Protein AF-D8T3Z4-F1 (afdb_monomer)

Radius of gyration: 15.03 Å; Cα contacts (8 Å, |Δi|>4): 67; chains: 1; bounding box: 31×38×45 Å

Mean predicted aligned error: 9.88 Å

Secondary structure (DSSP, 8-state):
------------PPPHHHHHHHHHHHHHH-TT-HHHHHHHH-TT-TT--HHHHHHHHHHHHHHHHS-GGG--SS---HHHHHHHHHHHHHHHHHHHHHHHHHHTT-

Nearest PDB structures (foldseek):
  2qhb-assembly1_B  TM=9.504E-01  e=2.893E-08  Nicotiana glutinosa
  2ckx-assembly1_A  TM=9.395E-01  e=5.859E-08  Nicotiana tabacum
  2juh-assembly1_A  TM=7.969E-01  e=1.124E-07  Nicotiana glutinosa
  2roh-assembly1_A  TM=8.203E-01  e=1.934E-07  Oryza sativa

Sequence (106 aa):
MSLEGTKRRIRRPFTIAEVEALVFAVEKLGLGRWRDVKLWAFDQAKHRTYVDLKDKWKTLVHTARIAPHQRRGEPVPEELLERVIKAQDYWTARQAKQQAESTAAT

Foldseek 3Di:
DDDDPDDDDDDDDDDLLLLVLLLVLCLVPHDPVLVSSCVRRPVVPPVDDSVNSNVVLVVLQVCLVDDQVPDPDPNRDNVSSVSSPVRVVVRVVVVVVVVVVVVVVD

pLDDT: mean 72.96, std 15.41, range [32.22, 90.44]

Structure (mmCIF, N/CA/C/O backbone):
data_AF-D8T3Z4-F1
#
_entry.id   AF-D8T3Z4-F1
#
loop_
_atom_site.group_PDB
_atom_site.id
_atom_site.type_symbol
_atom_site.label_atom_id
_atom_site.label_alt_id
_atom_site.label_comp_id
_atom_site.label_asym_id
_atom_site.label_entity_id
_atom_site.label_seq_id
_atom_site.pdbx_PDB_ins_code
_atom_site.Cartn_x
_atom_site.Cartn_y
_atom_site.Cartn_z
_atom_site.occupancy
_atom_site.B_iso_or_equiv
_atom_site.auth_seq_id
_atom_site.auth_comp_id
_atom_site.auth_asym_id
_atom_site.auth_atom_id
_atom_site.pdbx_PDB_model_num
ATOM 1 N N . MET A 1 1 ? 14.114 20.500 6.202 1.00 32.22 1 MET A N 1
ATOM 2 C CA . MET A 1 1 ? 12.996 19.732 6.788 1.00 32.22 1 MET A CA 1
ATOM 3 C C . MET A 1 1 ? 12.864 18.421 6.033 1.00 32.22 1 MET A C 1
ATOM 5 O O . MET A 1 1 ? 12.610 18.453 4.840 1.00 32.22 1 MET A O 1
ATOM 9 N N . SER A 1 2 ? 13.106 17.326 6.759 1.00 39.62 2 SER A N 1
ATOM 10 C CA . SER A 1 2 ? 12.914 15.904 6.429 1.00 39.62 2 SER A CA 1
ATOM 11 C C . SER A 1 2 ? 13.685 15.322 5.234 1.00 39.62 2 SER A C 1
ATOM 13 O O . SER A 1 2 ? 13.453 15.627 4.071 1.00 39.62 2 SER A O 1
ATOM 15 N N . LEU A 1 3 ? 14.635 14.474 5.620 1.00 42.34 3 LEU A N 1
ATOM 16 C CA . LEU A 1 3 ? 15.762 13.902 4.898 1.00 42.34 3 LEU A CA 1
ATOM 17 C C . LEU A 1 3 ? 15.410 12.610 4.131 1.00 42.34 3 LEU A C 1
ATOM 19 O O . LEU A 1 3 ? 14.339 12.031 4.286 1.00 42.34 3 LEU A O 1
ATOM 23 N N . GLU A 1 4 ? 16.430 12.131 3.410 1.00 39.38 4 GLU A N 1
ATOM 24 C CA . GLU A 1 4 ? 16.689 10.728 3.051 1.00 39.38 4 GLU A CA 1
ATOM 25 C C . GLU A 1 4 ? 16.109 10.196 1.734 1.00 39.38 4 GLU A C 1
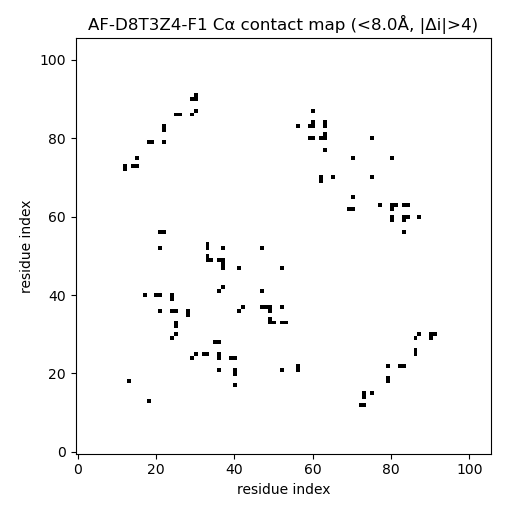ATOM 27 O O . GLU A 1 4 ? 15.275 9.292 1.687 1.00 39.38 4 GLU A O 1
ATOM 32 N N . GLY A 1 5 ? 16.735 10.631 0.633 1.00 41.25 5 GLY A N 1
ATOM 33 C CA . GLY A 1 5 ? 16.854 9.837 -0.594 1.00 41.25 5 GLY A CA 1
ATOM 34 C C . GLY A 1 5 ? 17.697 8.579 -0.347 1.00 41.25 5 G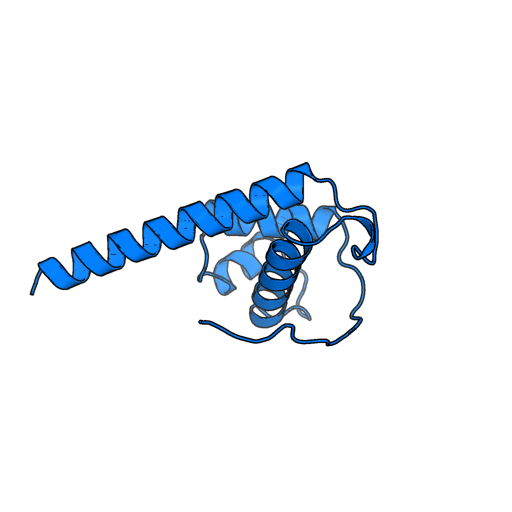LY A C 1
ATOM 35 O O . GLY A 1 5 ? 18.888 8.521 -0.653 1.00 41.25 5 GLY A O 1
ATOM 36 N N . THR A 1 6 ? 17.092 7.565 0.268 1.00 41.00 6 THR A N 1
ATOM 37 C CA . THR A 1 6 ? 17.735 6.287 0.579 1.00 41.00 6 THR A CA 1
ATOM 38 C C . THR A 1 6 ? 17.826 5.421 -0.678 1.00 41.00 6 THR A C 1
ATOM 40 O O . THR A 1 6 ? 16.929 4.663 -1.031 1.00 41.00 6 THR A O 1
ATOM 43 N N . LYS A 1 7 ? 18.979 5.494 -1.345 1.00 56.44 7 LYS A N 1
ATOM 44 C CA . LYS A 1 7 ? 19.495 4.463 -2.257 1.00 56.44 7 LYS A CA 1
ATOM 45 C C . LYS A 1 7 ? 19.425 3.105 -1.549 1.00 56.44 7 LYS A C 1
ATOM 47 O O . LYS A 1 7 ? 20.162 2.969 -0.578 1.00 56.44 7 LYS A O 1
ATOM 52 N N . ARG A 1 8 ? 18.623 2.114 -1.995 1.00 39.56 8 ARG A N 1
ATOM 53 C CA . ARG A 1 8 ? 18.862 0.668 -1.725 1.00 39.56 8 ARG A CA 1
ATOM 54 C C . ARG A 1 8 ? 17.855 -0.317 -2.357 1.00 39.56 8 ARG A C 1
ATOM 56 O O . ARG A 1 8 ? 16.654 -0.210 -2.172 1.00 39.56 8 ARG A O 1
ATOM 63 N N . ARG A 1 9 ? 18.462 -1.381 -2.910 1.00 32.31 9 ARG A N 1
ATOM 64 C CA . ARG A 1 9 ? 18.020 -2.789 -3.046 1.00 32.31 9 ARG A CA 1
ATOM 65 C C . ARG A 1 9 ? 17.042 -3.163 -4.168 1.00 32.31 9 ARG A C 1
ATOM 67 O O . ARG A 1 9 ? 15.830 -3.176 -4.015 1.00 32.31 9 ARG A O 1
ATOM 74 N N . ILE A 1 10 ? 17.642 -3.658 -5.253 1.00 41.03 10 ILE A N 1
ATOM 75 C CA . ILE A 1 10 ? 17.006 -4.479 -6.287 1.00 41.03 10 ILE A CA 1
ATOM 76 C C . ILE A 1 10 ? 16.564 -5.802 -5.638 1.00 41.03 10 ILE A C 1
ATOM 78 O O . ILE A 1 10 ? 17.385 -6.676 -5.362 1.00 41.03 10 ILE A O 1
ATOM 82 N N . ARG A 1 11 ? 15.269 -5.937 -5.350 1.00 43.50 11 ARG A N 1
ATOM 83 C CA . ARG A 1 11 ? 14.611 -7.216 -5.048 1.00 43.50 11 ARG A CA 1
ATOM 84 C C . ARG A 1 11 ? 13.566 -7.480 -6.128 1.00 43.50 11 ARG A C 1
ATOM 86 O O . ARG A 1 11 ? 13.024 -6.530 -6.686 1.00 43.50 11 ARG A O 1
ATOM 93 N N . ARG A 1 12 ? 13.355 -8.765 -6.437 1.00 52.03 12 ARG A N 1
ATOM 94 C CA . ARG A 1 12 ? 12.535 -9.281 -7.549 1.00 52.03 12 ARG A CA 1
ATOM 95 C C . ARG A 1 12 ? 11.274 -8.433 -7.803 1.00 52.03 12 ARG A C 1
ATOM 97 O O . ARG A 1 12 ? 10.584 -8.105 -6.831 1.00 52.03 12 ARG A O 1
ATOM 104 N N . PRO A 1 13 ? 10.982 -8.088 -9.071 1.00 59.88 13 PRO A N 1
ATOM 105 C CA . PRO A 1 13 ? 9.801 -7.306 -9.408 1.00 59.88 13 PRO A CA 1
ATOM 106 C C . PRO A 1 13 ? 8.553 -8.042 -8.908 1.00 59.88 13 PRO A C 1
ATOM 108 O O . PRO A 1 13 ? 8.455 -9.258 -9.038 1.00 59.88 13 PRO A O 1
ATOM 111 N N . PHE A 1 14 ? 7.647 -7.302 -8.268 1.00 64.31 14 PHE A N 1
ATOM 112 C CA . PHE A 1 14 ? 6.287 -7.794 -8.047 1.00 64.31 14 PHE A CA 1
ATOM 113 C C . PHE A 1 14 ? 5.536 -7.609 -9.357 1.00 64.31 14 PHE A C 1
ATOM 115 O O . PHE A 1 14 ? 5.738 -6.592 -10.025 1.00 64.31 14 PHE A O 1
ATOM 122 N N . THR A 1 15 ? 4.680 -8.562 -9.681 1.00 75.25 15 THR A N 1
ATOM 123 C CA . THR A 1 15 ? 3.809 -8.486 -10.856 1.00 75.25 15 THR A CA 1
ATOM 124 C C . THR A 1 15 ? 2.722 -7.427 -10.665 1.00 75.25 15 THR A C 1
ATOM 126 O O . THR A 1 15 ? 2.387 -7.064 -9.533 1.00 75.25 15 THR A O 1
ATOM 129 N N . ILE A 1 16 ? 2.151 -6.935 -11.768 1.00 76.62 16 ILE A N 1
ATOM 130 C CA . ILE A 1 16 ? 1.050 -5.957 -11.740 1.00 76.62 16 ILE A CA 1
ATOM 131 C C . ILE A 1 16 ? -0.123 -6.493 -10.907 1.00 76.62 16 ILE A C 1
ATOM 133 O O . ILE A 1 16 ? -0.653 -5.762 -10.077 1.00 76.62 16 ILE A O 1
ATOM 137 N N . ALA A 1 17 ? -0.446 -7.783 -11.034 1.00 82.75 17 ALA A N 1
ATOM 138 C CA . ALA A 1 17 ? -1.496 -8.436 -10.253 1.00 82.75 17 ALA A CA 1
ATOM 139 C C . ALA A 1 17 ? -1.222 -8.404 -8.738 1.00 82.75 17 ALA A C 1
ATOM 141 O O . ALA A 1 17 ? -2.108 -8.082 -7.950 1.00 82.75 17 ALA A O 1
ATOM 142 N N . GLU A 1 18 ? 0.015 -8.679 -8.307 1.00 82.88 18 GLU A N 1
ATOM 143 C CA . GLU A 1 18 ? 0.372 -8.583 -6.886 1.00 82.88 18 GLU A CA 1
ATOM 144 C C . GLU A 1 18 ? 0.315 -7.133 -6.376 1.00 82.88 18 GLU A C 1
ATOM 146 O O . GLU A 1 18 ? -0.059 -6.889 -5.227 1.00 82.88 18 GLU A O 1
ATOM 151 N N . VAL A 1 19 ? 0.704 -6.164 -7.211 1.00 82.12 19 VAL A N 1
ATOM 152 C CA . VAL A 1 19 ? 0.618 -4.737 -6.871 1.00 82.12 19 VAL A CA 1
ATOM 153 C C . VAL A 1 19 ? -0.840 -4.307 -6.760 1.00 82.12 19 VAL A C 1
ATOM 155 O O . VAL A 1 19 ? -1.199 -3.670 -5.777 1.00 82.12 19 VAL A O 1
ATOM 158 N N . GLU A 1 20 ? -1.688 -4.682 -7.709 1.00 86.94 20 GLU A N 1
ATOM 159 C CA . GLU A 1 20 ? -3.116 -4.380 -7.685 1.00 86.94 20 GLU A CA 1
ATOM 160 C C . GLU A 1 20 ? -3.797 -4.983 -6.453 1.00 86.94 20 GLU A C 1
ATOM 162 O O . GLU A 1 20 ? -4.510 -4.274 -5.740 1.00 86.94 20 GLU A O 1
ATOM 167 N N . ALA A 1 21 ? -3.500 -6.244 -6.128 1.00 88.75 21 ALA A N 1
ATOM 168 C CA . ALA A 1 21 ? -4.010 -6.895 -4.926 1.00 88.75 21 ALA A CA 1
ATOM 169 C C . ALA A 1 21 ? -3.560 -6.165 -3.649 1.00 88.75 21 ALA A C 1
ATOM 171 O O . ALA A 1 21 ? -4.366 -5.946 -2.743 1.00 88.75 21 ALA A O 1
ATOM 172 N N . LEU A 1 22 ? -2.296 -5.725 -3.586 1.00 87.75 22 LEU A N 1
ATOM 173 C CA . LEU A 1 22 ? -1.788 -4.914 -2.477 1.00 87.75 22 LEU A CA 1
ATOM 174 C C . LEU A 1 22 ? -2.534 -3.577 -2.369 1.00 87.75 22 LEU A C 1
ATOM 176 O O . LEU A 1 22 ? -2.923 -3.188 -1.269 1.00 87.75 22 LEU A O 1
ATOM 180 N N . VAL A 1 23 ? -2.738 -2.883 -3.491 1.00 87.81 23 VAL A N 1
ATOM 181 C CA . VAL A 1 23 ? -3.448 -1.599 -3.535 1.00 87.81 23 VAL A CA 1
ATOM 182 C C . VAL A 1 23 ? -4.878 -1.749 -3.078 1.00 87.81 23 VAL A C 1
ATOM 184 O O . VAL A 1 23 ? -5.309 -1.013 -2.195 1.00 87.81 23 VAL A O 1
ATOM 187 N N . PHE A 1 24 ? -5.585 -2.737 -3.607 1.00 88.50 24 PHE A N 1
ATOM 188 C CA . PHE A 1 24 ? -6.959 -3.002 -3.226 1.00 88.50 24 PHE A CA 1
ATOM 189 C C . PHE A 1 24 ? -7.076 -3.345 -1.735 1.00 88.50 24 PHE A C 1
ATOM 191 O O . PHE A 1 24 ? -7.934 -2.807 -1.032 1.00 88.50 24 PHE A O 1
ATOM 198 N N . ALA A 1 25 ? -6.180 -4.190 -1.220 1.00 90.44 25 ALA A N 1
ATOM 199 C CA . ALA A 1 25 ? -6.155 -4.553 0.192 1.00 90.44 25 ALA A CA 1
ATOM 200 C C . ALA A 1 25 ? -5.931 -3.333 1.096 1.00 90.44 25 ALA A C 1
ATOM 202 O O . ALA A 1 25 ? -6.634 -3.161 2.090 1.00 90.44 25 ALA A O 1
ATOM 203 N N . VAL A 1 26 ? -4.964 -2.475 0.756 1.00 88.62 26 VAL A N 1
ATOM 204 C CA . VAL A 1 26 ? -4.650 -1.256 1.517 1.00 88.62 26 VAL A CA 1
ATOM 205 C C . VAL A 1 26 ? -5.780 -0.232 1.412 1.00 88.62 26 VAL A C 1
ATOM 207 O O . VAL A 1 26 ? -6.099 0.423 2.400 1.00 88.62 26 VAL A O 1
ATOM 210 N N . GLU A 1 27 ? -6.433 -0.121 0.258 1.00 87.44 27 GLU A N 1
ATOM 211 C CA . GLU A 1 27 ? -7.598 0.743 0.062 1.00 87.44 27 GLU A CA 1
ATOM 212 C C . GLU A 1 27 ? -8.760 0.328 0.980 1.00 87.44 27 GLU A C 1
ATOM 214 O O . GLU A 1 27 ? -9.396 1.189 1.586 1.00 87.44 27 GLU A O 1
ATOM 219 N N . LYS A 1 28 ? -8.986 -0.982 1.161 1.00 86.62 28 LYS A N 1
ATOM 220 C CA . LYS A 1 28 ? -10.042 -1.526 2.032 1.00 86.62 28 LYS A CA 1
ATOM 221 C C . LYS A 1 28 ? -9.690 -1.530 3.522 1.00 86.62 28 LYS A C 1
ATOM 223 O O . LYS A 1 28 ? -10.540 -1.195 4.342 1.00 86.62 28 LYS A O 1
ATOM 228 N N . LEU A 1 29 ? -8.474 -1.942 3.882 1.00 86.31 29 LEU A N 1
ATOM 229 C CA . LEU A 1 29 ? -8.065 -2.189 5.274 1.00 86.31 29 LEU A CA 1
ATOM 230 C C . LEU A 1 29 ? -7.351 -0.998 5.921 1.00 86.31 29 LEU A C 1
ATOM 232 O O . LEU A 1 29 ? -7.418 -0.828 7.138 1.00 86.31 29 LEU A O 1
ATOM 236 N N . GLY A 1 30 ? -6.664 -0.192 5.116 1.00 84.19 30 GLY A N 1
ATOM 237 C CA . GLY A 1 30 ? -5.918 0.983 5.544 1.00 84.19 30 GLY A CA 1
ATOM 238 C C . GLY A 1 30 ? -4.440 0.773 5.850 1.00 84.19 30 GLY A C 1
ATOM 239 O O . GLY A 1 30 ? -3.921 -0.339 5.985 1.00 84.19 30 GLY A O 1
ATOM 240 N N . LEU A 1 31 ? -3.738 1.903 5.962 1.00 78.31 31 LEU A N 1
ATOM 241 C CA . LEU A 1 31 ? -2.309 1.958 6.258 1.00 78.31 31 LEU A CA 1
ATOM 242 C C . LEU A 1 31 ? -2.056 1.616 7.728 1.00 78.31 31 LEU A C 1
ATOM 244 O O . LEU A 1 31 ? -2.333 2.407 8.625 1.00 78.31 31 LEU A O 1
ATOM 248 N N . GLY A 1 32 ? -1.499 0.435 7.982 1.00 73.88 32 GLY A N 1
ATOM 249 C CA . GLY A 1 32 ? -1.188 -0.030 9.340 1.00 73.88 32 GLY A CA 1
ATOM 250 C C . GLY A 1 32 ? -1.682 -1.443 9.621 1.00 73.88 32 GLY A C 1
ATOM 251 O O . GLY A 1 32 ? -1.094 -2.140 10.445 1.00 73.88 32 GLY A O 1
ATOM 252 N N . ARG A 1 33 ? -2.667 -1.923 8.856 1.00 83.44 33 ARG A N 1
ATOM 253 C CA . ARG A 1 33 ? -3.208 -3.285 8.955 1.00 83.44 33 ARG A CA 1
ATOM 254 C C . ARG A 1 33 ? -2.524 -4.251 7.990 1.00 83.44 33 ARG A C 1
ATOM 256 O O . ARG A 1 33 ? -3.157 -5.029 7.290 1.00 83.44 33 ARG A O 1
ATOM 263 N N . TRP A 1 34 ? -1.191 -4.225 7.965 1.00 86.44 34 TRP A N 1
ATOM 264 C CA . TRP A 1 34 ? -0.386 -5.042 7.044 1.00 86.44 34 TRP A CA 1
ATOM 265 C C . TRP A 1 34 ? -0.567 -6.552 7.245 1.00 86.44 34 TRP A C 1
ATOM 267 O O . TRP A 1 34 ? -0.342 -7.333 6.324 1.00 86.44 34 TRP A O 1
ATOM 277 N N . ARG A 1 35 ? -0.970 -6.969 8.452 1.00 84.81 35 ARG A N 1
ATOM 278 C CA . ARG A 1 35 ? -1.341 -8.356 8.754 1.00 84.81 35 ARG A CA 1
ATOM 279 C C . ARG A 1 35 ? -2.622 -8.763 8.030 1.00 84.81 35 ARG A C 1
ATOM 281 O O . ARG A 1 35 ? -2.606 -9.778 7.343 1.00 84.81 35 ARG A O 1
ATOM 288 N N . ASP A 1 36 ? -3.677 -7.956 8.134 1.00 87.38 36 ASP A N 1
ATOM 289 C CA . ASP A 1 36 ? -4.927 -8.181 7.405 1.00 87.38 36 ASP A CA 1
ATOM 290 C C . ASP A 1 36 ? -4.691 -8.097 5.887 1.00 87.38 36 ASP A C 1
ATOM 292 O O . ASP A 1 36 ? -5.175 -8.936 5.139 1.00 87.38 36 ASP A O 1
ATOM 296 N N . VAL A 1 37 ? -3.868 -7.144 5.430 1.00 87.19 37 VAL A N 1
ATOM 297 C CA . VAL A 1 37 ? -3.505 -6.993 4.008 1.00 87.19 37 VAL A CA 1
ATOM 298 C C . VAL A 1 37 ? -2.795 -8.242 3.490 1.00 87.19 37 VAL A C 1
ATOM 300 O O . VAL A 1 37 ? -3.075 -8.694 2.381 1.00 87.19 37 VAL A O 1
ATOM 303 N N . LYS A 1 38 ? -1.907 -8.835 4.300 1.00 86.19 38 LYS A N 1
ATOM 304 C CA . LYS A 1 38 ? -1.266 -10.109 3.969 1.00 86.19 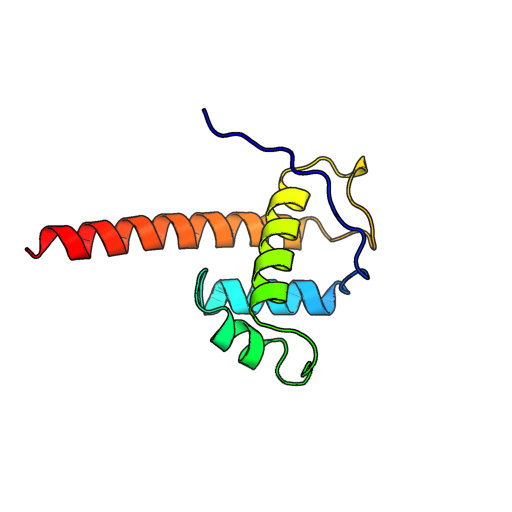38 LYS A CA 1
ATOM 305 C C . LYS A 1 38 ? -2.295 -11.228 3.838 1.00 86.19 38 LYS A C 1
ATOM 307 O O . LYS A 1 38 ? -2.250 -11.943 2.850 1.00 86.19 38 LYS A O 1
ATOM 312 N N . LEU A 1 39 ? -3.187 -11.380 4.812 1.00 84.50 39 LEU A N 1
ATOM 313 C CA . LEU A 1 39 ? -4.234 -12.407 4.777 1.00 84.50 39 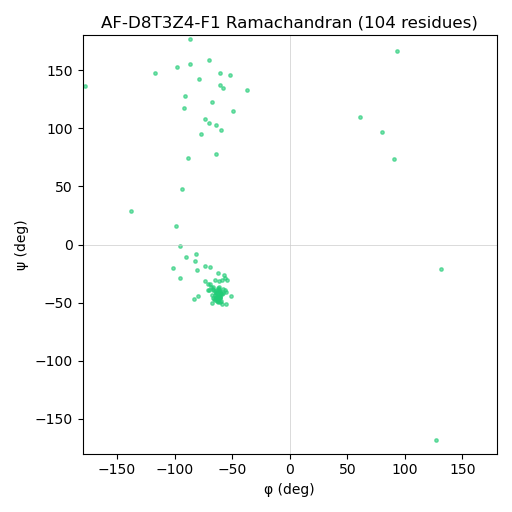LEU A CA 1
ATOM 314 C C . LEU A 1 39 ? -5.189 -12.222 3.592 1.00 84.50 39 LEU A C 1
ATOM 316 O O . LEU A 1 39 ? -5.695 -13.196 3.060 1.00 84.50 39 LEU A O 1
ATOM 320 N N . TRP A 1 40 ? -5.418 -10.986 3.157 1.00 85.75 40 TRP A N 1
ATOM 321 C CA . TRP A 1 40 ? -6.363 -10.699 2.085 1.00 85.75 40 TRP A CA 1
ATOM 322 C C . TRP A 1 40 ? -5.758 -10.878 0.682 1.00 85.75 40 TRP A C 1
ATOM 324 O O . TRP A 1 40 ? -6.362 -11.525 -0.165 1.00 85.75 40 TRP A O 1
ATOM 334 N N . ALA A 1 41 ? -4.559 -10.338 0.432 1.00 82.94 41 ALA A N 1
ATOM 335 C CA . ALA A 1 41 ? -3.931 -10.344 -0.899 1.00 82.94 41 ALA A CA 1
ATOM 336 C C . ALA A 1 41 ? -2.841 -11.415 -1.085 1.00 82.94 41 ALA A C 1
ATOM 338 O O . ALA A 1 41 ? -2.477 -11.741 -2.211 1.00 82.94 41 ALA A O 1
ATOM 339 N N . PHE A 1 42 ? -2.279 -11.943 0.004 1.00 81.25 42 PHE A N 1
ATOM 340 C CA . PHE A 1 42 ? -1.064 -12.765 -0.008 1.00 81.25 42 PHE A CA 1
ATOM 341 C C . PHE A 1 42 ? -1.161 -13.975 0.933 1.00 81.25 42 PHE A C 1
ATOM 343 O O . PHE A 1 42 ? -0.134 -14.447 1.425 1.00 81.25 42 PHE A O 1
ATOM 350 N N . ASP A 1 43 ? -2.370 -14.493 1.175 1.00 78.06 43 ASP A N 1
ATOM 351 C CA . ASP A 1 43 ? -2.609 -15.662 2.037 1.00 78.06 43 ASP A CA 1
ATOM 352 C C . ASP A 1 43 ? -1.714 -16.854 1.650 1.00 78.06 43 ASP A C 1
ATOM 354 O O . ASP A 1 43 ? -1.027 -17.453 2.479 1.00 78.06 43 ASP A O 1
ATOM 358 N N . GLN A 1 44 ? -1.609 -17.101 0.343 1.00 70.31 44 GLN A N 1
ATOM 359 C CA . GLN A 1 44 ? -0.807 -18.177 -0.239 1.00 70.31 44 GLN A CA 1
ATOM 360 C C . GLN A 1 44 ? 0.709 -17.909 -0.188 1.00 70.31 44 GLN A C 1
ATOM 362 O O . GLN A 1 44 ? 1.524 -18.830 -0.285 1.00 70.31 44 GLN A O 1
ATOM 367 N N . ALA A 1 45 ? 1.132 -16.657 0.008 1.00 67.50 45 ALA A N 1
ATOM 368 C CA . ALA A 1 45 ? 2.538 -16.279 0.027 1.00 67.50 45 ALA A CA 1
ATOM 369 C C . ALA A 1 45 ? 3.126 -16.410 1.443 1.00 67.50 45 ALA A C 1
ATOM 371 O O . ALA A 1 45 ? 3.429 -15.422 2.123 1.00 67.50 45 ALA A O 1
ATOM 372 N N . LYS A 1 46 ? 3.372 -17.654 1.881 1.00 66.69 46 LYS A N 1
ATOM 373 C CA . LYS A 1 46 ? 4.013 -17.953 3.181 1.00 66.69 46 LYS A CA 1
ATOM 374 C C . LYS A 1 46 ? 5.360 -17.239 3.366 1.00 66.69 46 LYS A C 1
ATOM 376 O O . LYS A 1 46 ? 5.697 -16.851 4.482 1.00 66.69 46 LYS A O 1
ATOM 381 N N . HIS A 1 47 ? 6.086 -16.995 2.273 1.00 64.75 47 HIS A N 1
ATOM 382 C CA . HIS A 1 47 ? 7.401 -16.342 2.267 1.00 64.75 47 HIS A CA 1
ATOM 383 C C . HIS A 1 47 ? 7.354 -14.805 2.319 1.00 64.75 47 HIS A C 1
ATOM 385 O O . HIS A 1 47 ? 8.377 -14.175 2.579 1.00 64.75 47 HIS A O 1
ATOM 391 N N . ARG A 1 48 ? 6.193 -14.179 2.078 1.00 69.06 48 ARG A N 1
ATOM 392 C CA . ARG A 1 48 ? 6.034 -12.719 2.150 1.00 69.06 48 ARG A CA 1
ATOM 393 C C . ARG A 1 48 ? 5.589 -12.341 3.554 1.00 69.06 48 ARG A C 1
ATOM 395 O O . ARG A 1 48 ? 4.532 -12.758 4.019 1.00 69.06 48 ARG A O 1
ATOM 402 N N . THR A 1 49 ? 6.387 -11.571 4.278 1.00 80.38 49 THR A N 1
ATOM 403 C CA . THR A 1 49 ? 5.984 -11.026 5.581 1.00 80.38 49 THR A CA 1
ATOM 404 C C . THR A 1 49 ? 5.238 -9.708 5.401 1.00 80.38 49 THR A C 1
ATOM 406 O O . THR A 1 49 ? 5.424 -8.995 4.419 1.00 80.38 49 THR A O 1
ATOM 409 N N . TYR A 1 50 ? 4.394 -9.355 6.372 1.00 79.31 50 TYR A N 1
ATOM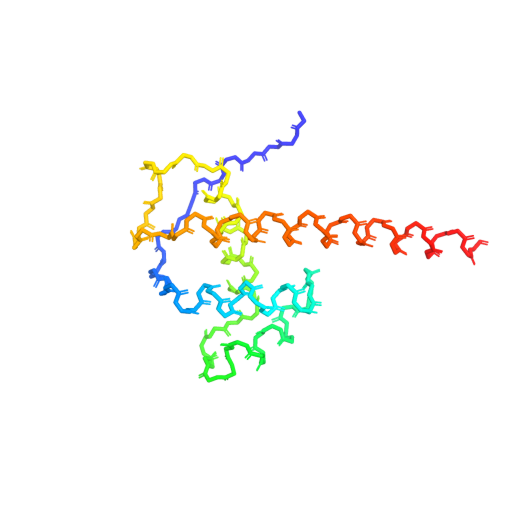 410 C CA . TYR A 1 50 ? 3.668 -8.077 6.374 1.00 79.31 50 TYR A CA 1
ATOM 411 C C . TYR A 1 50 ? 4.618 -6.862 6.309 1.00 79.31 50 TYR A C 1
ATOM 413 O O . TYR A 1 50 ? 4.249 -5.804 5.807 1.00 79.31 50 TYR A O 1
ATOM 421 N N . VAL A 1 51 ? 5.859 -7.024 6.783 1.00 81.75 51 VAL A N 1
ATOM 422 C CA . VAL A 1 51 ? 6.933 -6.029 6.664 1.00 81.75 51 VAL A CA 1
ATOM 423 C C . VAL A 1 51 ? 7.324 -5.807 5.201 1.00 81.75 51 VAL A C 1
ATOM 425 O O . VAL A 1 51 ? 7.455 -4.662 4.784 1.00 81.75 51 VAL A O 1
ATOM 428 N N . ASP A 1 52 ? 7.444 -6.878 4.413 1.00 82.81 52 ASP A N 1
ATOM 429 C CA . ASP A 1 52 ? 7.740 -6.817 2.976 1.00 82.81 52 ASP A CA 1
ATOM 430 C C . ASP A 1 52 ? 6.617 -6.087 2.212 1.00 82.81 52 ASP A C 1
ATOM 432 O O . ASP A 1 52 ? 6.894 -5.304 1.309 1.00 82.81 52 ASP A O 1
ATOM 436 N N . LEU A 1 53 ? 5.352 -6.278 2.612 1.00 85.00 53 LEU A N 1
ATOM 437 C CA . LEU A 1 53 ? 4.201 -5.579 2.016 1.00 85.00 53 LEU A CA 1
ATOM 438 C C . LEU A 1 53 ? 4.217 -4.079 2.321 1.00 85.00 53 LEU A C 1
ATOM 440 O O . LEU A 1 53 ? 4.005 -3.264 1.424 1.00 85.00 53 LEU A O 1
ATOM 444 N N . LYS A 1 54 ? 4.530 -3.709 3.570 1.00 86.69 54 LYS A N 1
ATOM 445 C CA . LYS A 1 54 ? 4.707 -2.306 3.967 1.00 86.69 54 LYS A CA 1
ATOM 446 C C . LYS A 1 54 ? 5.837 -1.647 3.176 1.00 86.69 54 LYS A C 1
ATOM 448 O O . LYS A 1 54 ? 5.684 -0.525 2.695 1.00 86.69 54 LYS A O 1
ATOM 453 N N . ASP A 1 55 ? 6.968 -2.333 3.049 1.00 82.00 55 ASP A N 1
ATOM 454 C CA . ASP A 1 55 ? 8.132 -1.828 2.321 1.00 82.00 55 ASP A CA 1
ATOM 455 C C . ASP A 1 55 ? 7.843 -1.708 0.817 1.00 82.00 55 ASP A C 1
ATOM 457 O O . ASP A 1 55 ? 8.190 -0.708 0.181 1.00 82.00 55 ASP A O 1
ATOM 461 N N . LYS A 1 56 ? 7.091 -2.667 0.260 1.00 83.12 56 LYS A N 1
ATOM 462 C CA . LYS A 1 56 ? 6.623 -2.620 -1.125 1.00 83.12 56 LYS A CA 1
ATOM 463 C C . LYS A 1 56 ? 5.670 -1.454 -1.369 1.00 83.12 56 LYS A C 1
ATOM 465 O O . LYS A 1 56 ? 5.854 -0.740 -2.351 1.00 83.12 56 LYS A O 1
ATOM 470 N N . TRP A 1 57 ? 4.708 -1.221 -0.477 1.00 85.62 57 TRP A N 1
ATOM 471 C CA . TRP A 1 57 ? 3.810 -0.068 -0.549 1.00 85.62 57 TRP A CA 1
ATOM 472 C C . TRP A 1 57 ? 4.576 1.252 -0.499 1.00 85.62 57 TRP A C 1
ATOM 474 O O . TRP A 1 57 ? 4.390 2.111 -1.354 1.00 85.62 57 TRP A O 1
ATOM 484 N N . LYS A 1 58 ? 5.502 1.397 0.455 1.00 83.69 58 LYS A N 1
ATOM 485 C CA . LYS A 1 58 ? 6.358 2.586 0.557 1.00 83.69 58 LYS A CA 1
ATOM 486 C C . LYS A 1 58 ? 7.154 2.805 -0.730 1.00 83.69 58 LYS A C 1
ATOM 488 O O . LYS A 1 58 ? 7.249 3.933 -1.209 1.00 83.69 58 LYS A O 1
ATOM 493 N N . THR A 1 59 ? 7.685 1.727 -1.303 1.00 81.44 59 THR A N 1
ATOM 494 C CA . THR A 1 59 ? 8.386 1.779 -2.587 1.00 81.44 59 THR A CA 1
ATOM 495 C C . THR A 1 59 ? 7.452 2.234 -3.706 1.00 81.44 59 THR A C 1
ATOM 497 O O . THR A 1 59 ? 7.833 3.121 -4.456 1.00 81.44 59 THR A O 1
ATOM 500 N N . LEU A 1 60 ? 6.221 1.716 -3.784 1.00 81.19 60 LEU A N 1
ATOM 501 C CA . LEU A 1 60 ? 5.222 2.130 -4.778 1.00 81.19 60 LEU A CA 1
ATOM 502 C C . LEU A 1 60 ? 4.835 3.605 -4.647 1.00 81.19 60 LEU A C 1
ATOM 504 O O . LEU A 1 60 ? 4.818 4.305 -5.652 1.00 81.19 60 LEU A O 1
ATOM 508 N N . VAL A 1 61 ? 4.589 4.100 -3.429 1.00 83.38 61 VAL A N 1
ATOM 509 C CA . VAL A 1 61 ? 4.311 5.528 -3.177 1.00 83.38 61 VAL A CA 1
ATOM 510 C C . VAL A 1 61 ? 5.478 6.385 -3.661 1.00 83.38 61 VAL A C 1
ATOM 512 O O . VAL A 1 61 ? 5.283 7.429 -4.280 1.00 83.38 61 VAL A O 1
ATOM 515 N N . HIS A 1 62 ? 6.707 5.943 -3.392 1.00 79.31 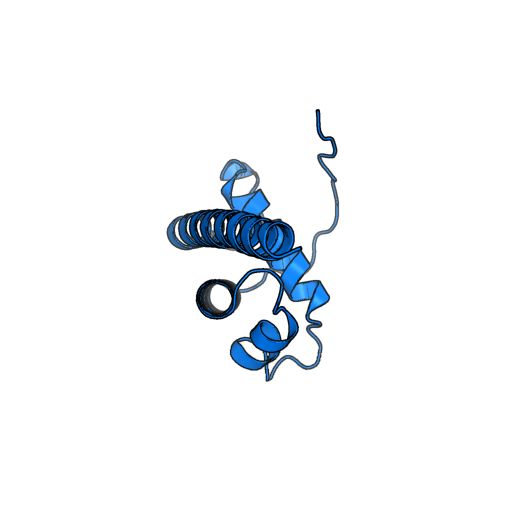62 HIS A N 1
ATOM 516 C CA . HIS A 1 62 ? 7.899 6.638 -3.853 1.00 79.31 62 HIS A CA 1
ATOM 517 C C . HIS A 1 62 ? 7.998 6.607 -5.382 1.00 79.31 62 HIS A C 1
ATOM 519 O O . HIS A 1 62 ? 8.168 7.653 -5.993 1.00 79.31 62 HIS A O 1
ATOM 525 N N . THR A 1 63 ? 7.801 5.446 -6.011 1.00 78.31 63 THR A N 1
ATOM 526 C CA . THR A 1 63 ? 7.771 5.285 -7.473 1.00 78.31 63 THR A CA 1
ATOM 527 C C . THR A 1 63 ? 6.695 6.149 -8.131 1.00 78.31 63 THR A C 1
ATOM 529 O O . THR A 1 63 ? 6.950 6.719 -9.185 1.00 78.31 63 THR A O 1
ATOM 532 N N . ALA A 1 64 ? 5.528 6.291 -7.503 1.00 79.56 64 ALA A N 1
ATOM 533 C CA . ALA A 1 64 ? 4.438 7.142 -7.971 1.00 79.56 64 ALA A CA 1
ATOM 534 C C . ALA A 1 64 ? 4.806 8.634 -7.962 1.00 79.56 64 ALA A C 1
ATOM 536 O O . ALA A 1 64 ? 4.340 9.393 -8.803 1.00 79.56 64 ALA A O 1
ATOM 537 N N . ARG A 1 65 ? 5.672 9.049 -7.029 1.00 74.12 65 ARG A N 1
ATOM 538 C CA . ARG A 1 65 ? 6.184 10.424 -6.907 1.00 74.12 65 ARG A CA 1
ATOM 539 C C . ARG A 1 65 ? 7.473 10.673 -7.694 1.00 74.12 65 ARG A C 1
ATOM 541 O O . ARG A 1 65 ? 7.905 11.816 -7.797 1.00 74.12 65 ARG A O 1
ATOM 548 N N . ILE A 1 66 ? 8.105 9.621 -8.209 1.00 71.38 66 ILE A N 1
ATOM 549 C CA . ILE A 1 66 ? 9.320 9.706 -9.017 1.00 71.38 66 ILE A CA 1
ATOM 550 C C . ILE A 1 66 ? 8.961 9.634 -10.505 1.00 71.38 66 ILE A C 1
ATOM 552 O O . ILE A 1 66 ? 7.974 9.028 -10.922 1.00 71.38 66 ILE A O 1
ATOM 556 N N . ALA A 1 67 ? 9.808 10.242 -11.328 1.00 58.09 67 ALA A N 1
ATOM 557 C CA . ALA A 1 67 ? 9.676 10.241 -12.769 1.00 58.09 67 ALA A CA 1
ATOM 558 C C . ALA A 1 67 ? 9.724 8.824 -13.401 1.00 58.09 67 ALA A C 1
ATOM 560 O O . ALA A 1 67 ? 10.468 7.948 -12.941 1.00 58.09 67 ALA A O 1
ATOM 561 N N . PRO A 1 68 ? 8.990 8.608 -14.512 1.00 61.41 68 PRO A N 1
ATOM 562 C CA . PRO A 1 68 ? 8.840 7.308 -15.172 1.00 61.41 68 PRO A CA 1
ATOM 563 C C . PRO A 1 68 ? 10.162 6.654 -15.588 1.00 61.41 68 PRO A C 1
ATOM 565 O O . PRO A 1 68 ? 10.277 5.434 -15.566 1.00 61.41 68 PRO A O 1
ATOM 568 N N . HIS A 1 69 ? 11.192 7.453 -15.870 1.00 59.31 69 HIS A N 1
ATOM 569 C CA . HIS A 1 69 ? 12.513 6.965 -16.268 1.00 59.31 69 HIS A CA 1
ATOM 570 C C . HIS A 1 69 ? 13.292 6.254 -15.144 1.00 59.31 69 HIS A C 1
ATOM 572 O O . HIS A 1 69 ? 14.222 5.506 -15.434 1.00 59.31 69 HIS A O 1
ATOM 578 N N . GLN A 1 70 ? 12.942 6.460 -13.865 1.00 57.81 70 GLN A N 1
ATOM 579 C CA . GLN A 1 70 ? 13.553 5.722 -12.747 1.00 57.81 70 GLN A CA 1
ATOM 580 C C . GLN A 1 70 ? 12.733 4.492 -12.323 1.00 57.81 70 GLN A C 1
ATOM 582 O O . GLN A 1 70 ? 13.153 3.758 -11.421 1.00 57.81 70 GLN A O 1
ATOM 587 N N . ARG A 1 71 ? 11.579 4.237 -12.960 1.00 61.03 71 ARG A N 1
ATOM 588 C CA . ARG A 1 71 ? 10.745 3.059 -12.695 1.00 61.03 71 ARG A CA 1
ATOM 589 C C . ARG A 1 71 ? 11.479 1.823 -13.229 1.00 61.03 71 ARG A C 1
ATOM 591 O O . ARG A 1 71 ? 11.564 1.606 -14.430 1.00 61.03 71 ARG A O 1
ATOM 598 N N . ARG A 1 72 ? 12.068 1.021 -12.337 1.00 47.91 72 ARG A N 1
ATOM 599 C CA . ARG A 1 72 ? 12.659 -0.280 -12.697 1.00 47.91 72 ARG A CA 1
ATOM 600 C C . ARG A 1 72 ? 11.619 -1.391 -12.545 1.00 47.91 72 ARG A C 1
ATOM 602 O O . ARG A 1 72 ? 11.072 -1.550 -11.457 1.00 47.91 72 ARG A O 1
ATOM 609 N N . GLY A 1 73 ? 11.433 -2.205 -13.584 1.00 54.62 73 GLY A N 1
ATOM 610 C CA . GLY A 1 73 ? 10.512 -3.350 -13.599 1.00 54.62 73 GLY A CA 1
ATOM 611 C C . GLY A 1 73 ? 9.557 -3.293 -14.790 1.00 54.62 73 GLY A C 1
ATOM 612 O O . GLY A 1 73 ? 9.775 -2.497 -15.700 1.00 54.62 73 GLY A O 1
ATOM 613 N N . GLU A 1 74 ? 8.516 -4.129 -14.784 1.00 54.03 74 GLU A N 1
ATOM 614 C CA . GLU A 1 74 ? 7.382 -3.966 -15.704 1.00 54.03 74 GLU A CA 1
ATOM 615 C C . GLU A 1 74 ? 6.845 -2.526 -15.633 1.00 54.03 74 GLU A C 1
ATOM 617 O O . GLU A 1 74 ? 6.881 -1.924 -14.551 1.00 54.03 74 GLU A O 1
ATOM 622 N N . PRO A 1 75 ? 6.361 -1.960 -16.752 1.00 61.66 75 PRO A N 1
ATOM 623 C CA . PRO A 1 75 ? 5.717 -0.656 -16.749 1.00 61.66 75 PRO A CA 1
ATOM 624 C C . PRO A 1 75 ? 4.494 -0.718 -15.830 1.00 61.66 75 PRO A C 1
ATOM 626 O O . PRO A 1 75 ? 3.441 -1.224 -16.205 1.00 61.66 75 PRO A O 1
ATOM 629 N N . VAL A 1 76 ? 4.650 -0.248 -14.590 1.00 64.50 76 VAL A N 1
ATOM 630 C CA . VAL A 1 76 ? 3.538 -0.174 -13.640 1.00 64.50 76 VAL A CA 1
ATOM 631 C C . VAL A 1 76 ? 2.559 0.874 -14.175 1.00 64.50 76 VAL A C 1
ATOM 633 O O . VAL A 1 76 ? 2.988 2.017 -14.378 1.00 64.50 76 VAL A O 1
ATOM 636 N N . PRO A 1 77 ? 1.283 0.517 -14.407 1.00 72.81 77 PRO A N 1
ATOM 637 C CA . PRO A 1 77 ? 0.297 1.452 -14.926 1.00 72.81 77 PRO A CA 1
ATOM 638 C C . PRO A 1 77 ? 0.124 2.636 -13.973 1.00 72.81 77 PRO A C 1
ATOM 640 O O . PRO A 1 77 ? 0.077 2.469 -12.749 1.00 72.81 77 PRO A O 1
ATOM 643 N N . GLU A 1 78 ? 0.048 3.840 -14.540 1.00 71.75 78 GLU A N 1
ATOM 644 C CA . GLU A 1 78 ? -0.079 5.085 -13.772 1.00 71.75 78 GLU A CA 1
ATOM 645 C C . GLU A 1 78 ? -1.330 5.087 -12.895 1.00 71.75 78 GLU A C 1
ATOM 647 O O . GLU A 1 78 ? -1.270 5.566 -11.768 1.00 71.75 78 GLU A O 1
ATOM 652 N N . GLU A 1 79 ? -2.394 4.409 -13.325 1.00 80.56 79 GLU A N 1
ATOM 653 C CA . GLU A 1 79 ? -3.621 4.220 -12.548 1.00 80.56 79 GLU A CA 1
ATOM 654 C C . GLU A 1 79 ? -3.361 3.575 -11.176 1.00 80.56 79 GLU A C 1
ATOM 656 O O . GLU A 1 79 ? -3.942 3.976 -10.164 1.00 80.56 79 GLU A O 1
ATOM 661 N N . LEU A 1 80 ? -2.444 2.602 -11.093 1.00 82.25 80 LEU A N 1
ATOM 662 C CA . LEU A 1 80 ? -2.073 1.998 -9.810 1.00 82.25 80 LEU A CA 1
ATOM 663 C C . LEU A 1 80 ? -1.283 2.982 -8.950 1.00 82.25 80 LEU A C 1
ATOM 665 O O . LEU A 1 80 ? -1.499 3.048 -7.743 1.00 82.25 80 LEU A O 1
ATOM 669 N N . LEU A 1 81 ? -0.390 3.763 -9.557 1.00 82.25 81 LEU A N 1
ATOM 670 C CA . LEU A 1 81 ? 0.397 4.782 -8.860 1.00 82.25 81 LEU A CA 1
ATOM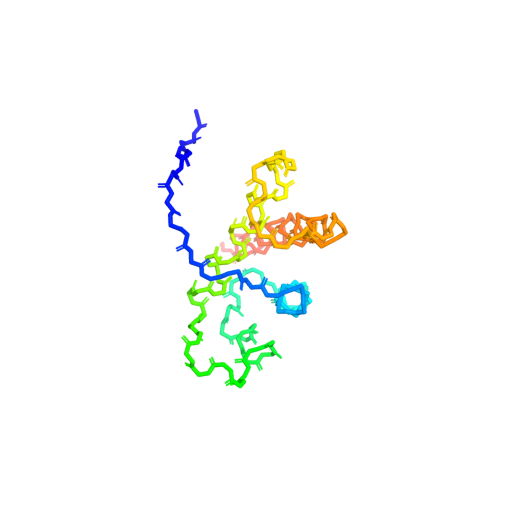 671 C C . LEU A 1 81 ? -0.506 5.887 -8.291 1.00 82.25 81 LEU A C 1
ATOM 673 O O . LEU A 1 81 ? -0.339 6.282 -7.135 1.00 82.25 81 LEU A O 1
ATOM 677 N N . GLU A 1 82 ? -1.504 6.327 -9.055 1.00 84.00 82 GLU A N 1
ATOM 678 C CA . GLU A 1 82 ? -2.512 7.289 -8.610 1.00 84.00 82 GLU A CA 1
ATOM 679 C C . GLU A 1 82 ? -3.338 6.742 -7.446 1.00 84.00 82 GLU A C 1
ATOM 681 O O . GLU A 1 82 ? -3.488 7.414 -6.422 1.00 84.00 82 GLU A O 1
ATOM 686 N N . ARG A 1 83 ? -3.819 5.496 -7.541 1.00 89.38 83 ARG A N 1
ATOM 687 C CA . ARG A 1 83 ? -4.550 4.845 -6.442 1.00 89.38 83 ARG A CA 1
ATOM 688 C C . ARG A 1 83 ? -3.693 4.688 -5.192 1.00 89.38 83 ARG A C 1
ATOM 690 O O . ARG A 1 83 ? -4.194 4.905 -4.091 1.00 89.38 83 ARG A O 1
ATOM 697 N N . VAL A 1 84 ? -2.404 4.379 -5.344 1.00 86.12 84 VAL A N 1
ATOM 698 C CA . VAL A 1 84 ? -1.448 4.312 -4.229 1.00 86.12 84 VAL A CA 1
ATOM 699 C C . VAL A 1 84 ? -1.337 5.662 -3.525 1.00 86.12 84 VAL A C 1
ATOM 701 O O . VAL A 1 84 ? -1.462 5.716 -2.302 1.00 86.12 84 VAL A O 1
ATOM 704 N N . ILE A 1 85 ? -1.134 6.756 -4.267 1.00 85.81 85 ILE A N 1
ATOM 705 C CA . ILE A 1 85 ? -1.044 8.102 -3.682 1.00 85.81 85 ILE A CA 1
ATOM 706 C C . ILE A 1 85 ? -2.367 8.481 -3.015 1.00 85.81 85 ILE A C 1
ATOM 708 O O . ILE A 1 85 ? -2.360 8.956 -1.881 1.00 85.81 85 ILE A O 1
ATOM 712 N N . LYS A 1 86 ? -3.494 8.226 -3.682 1.00 88.81 86 LYS A N 1
ATOM 713 C CA . LYS A 1 86 ? -4.831 8.558 -3.184 1.00 88.81 86 LYS A CA 1
ATOM 714 C C . LYS A 1 86 ? -5.166 7.802 -1.902 1.00 88.81 86 LYS A C 1
ATOM 716 O O . LYS A 1 86 ? -5.600 8.413 -0.932 1.00 88.81 86 LYS A O 1
ATOM 721 N N . ALA A 1 87 ? -4.921 6.493 -1.864 1.00 87.94 87 ALA A N 1
ATOM 722 C CA . ALA A 1 87 ? -5.102 5.689 -0.661 1.00 87.94 87 ALA A CA 1
ATOM 723 C C . ALA A 1 87 ? -4.119 6.109 0.441 1.00 87.94 87 ALA A C 1
ATOM 725 O O . ALA A 1 87 ? -4.509 6.189 1.607 1.00 87.94 87 ALA A O 1
ATOM 726 N N . GLN A 1 88 ? -2.865 6.419 0.085 1.00 86.56 88 GLN A N 1
ATOM 727 C CA . GLN A 1 88 ? -1.867 6.892 1.039 1.00 86.56 88 GLN A CA 1
ATOM 728 C C . GLN A 1 88 ? -2.335 8.180 1.729 1.00 86.56 88 GLN A C 1
ATOM 730 O O . GLN A 1 88 ? -2.324 8.261 2.956 1.00 86.56 88 GLN A O 1
ATOM 735 N N . ASP A 1 89 ? -2.746 9.174 0.947 1.00 87.38 89 ASP A N 1
ATOM 736 C CA . ASP A 1 89 ? -3.200 10.473 1.436 1.00 87.38 89 ASP A CA 1
ATOM 737 C C . ASP A 1 89 ? -4.490 10.342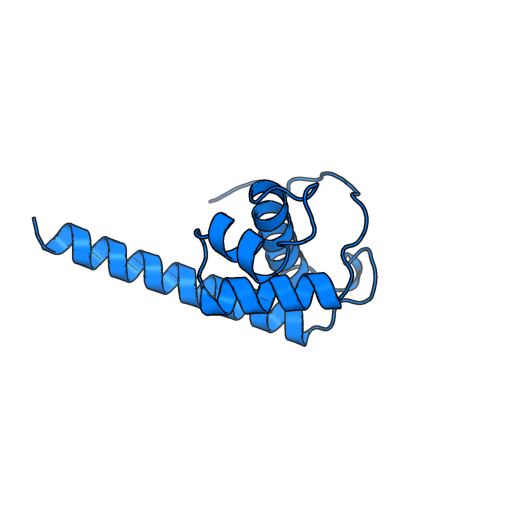 2.255 1.00 87.38 89 ASP A C 1
ATOM 739 O O . ASP A 1 89 ? -4.545 10.771 3.408 1.00 87.38 89 ASP 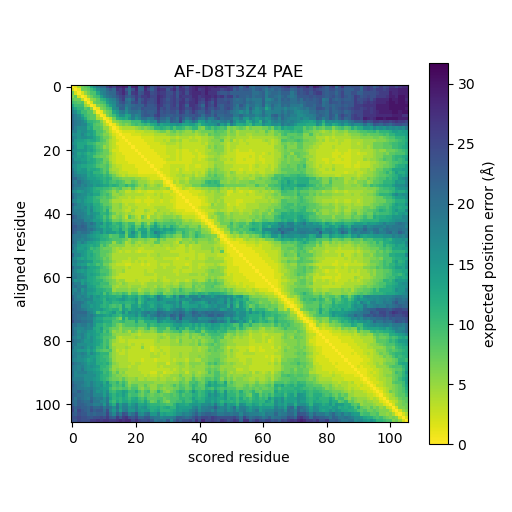A O 1
ATOM 743 N N . TYR A 1 90 ? -5.471 9.606 1.722 1.00 88.75 90 TYR A N 1
ATOM 744 C CA . TYR A 1 90 ? -6.753 9.352 2.375 1.00 88.75 90 TYR A CA 1
ATOM 745 C C . TYR A 1 90 ? -6.592 8.740 3.772 1.00 88.75 90 TYR A C 1
ATOM 747 O O . TYR A 1 90 ? -7.156 9.237 4.749 1.00 88.75 90 TYR A O 1
ATOM 755 N N . TRP A 1 91 ? -5.806 7.668 3.892 1.00 86.00 91 TRP A N 1
ATOM 756 C CA . TRP A 1 91 ? -5.609 6.992 5.174 1.00 86.00 91 TRP A CA 1
ATOM 757 C C . TRP A 1 91 ? -4.715 7.785 6.128 1.00 86.00 91 TRP A C 1
ATOM 759 O O . TRP A 1 91 ? -4.947 7.736 7.335 1.00 86.00 91 TRP A O 1
ATOM 769 N N . THR A 1 92 ? -3.747 8.548 5.611 1.00 84.50 92 THR A N 1
ATOM 770 C CA . THR A 1 92 ? -2.924 9.454 6.431 1.00 84.50 92 THR A CA 1
ATOM 771 C C . THR A 1 92 ? -3.789 10.559 7.045 1.00 84.50 92 THR A C 1
ATOM 773 O O . THR A 1 92 ? -3.735 10.786 8.253 1.00 84.50 92 THR A O 1
ATOM 776 N N . ALA A 1 93 ? -4.660 11.188 6.249 1.00 85.19 93 ALA A N 1
ATOM 777 C CA . ALA A 1 93 ? -5.612 12.188 6.727 1.00 85.19 93 ALA A CA 1
ATOM 778 C C . ALA A 1 93 ? -6.617 11.593 7.729 1.00 85.19 93 ALA A C 1
ATOM 780 O O . ALA A 1 93 ? -6.942 12.209 8.746 1.00 85.19 93 ALA A O 1
ATOM 781 N N . ARG A 1 94 ? -7.081 10.361 7.479 1.00 82.56 94 ARG A N 1
ATOM 782 C CA . ARG A 1 94 ? -8.003 9.650 8.372 1.00 82.56 94 ARG A CA 1
ATOM 783 C C . ARG A 1 94 ? -7.364 9.290 9.715 1.00 82.56 94 ARG A C 1
ATOM 785 O O . ARG A 1 94 ? -8.032 9.428 10.735 1.00 82.56 94 ARG A O 1
ATOM 792 N N . GLN A 1 95 ? -6.095 8.879 9.735 1.00 76.88 95 GLN A N 1
ATOM 793 C CA . GLN A 1 95 ? -5.354 8.662 10.983 1.00 76.88 95 GLN A CA 1
ATOM 794 C C . GLN A 1 95 ? -5.203 9.955 11.782 1.00 76.88 95 GLN A C 1
ATOM 796 O O . GLN A 1 95 ? -5.475 9.946 12.977 1.00 76.88 95 GLN A O 1
ATOM 801 N N . ALA A 1 96 ? -4.851 11.067 11.130 1.00 76.38 96 ALA A N 1
ATOM 802 C CA . ALA A 1 96 ? -4.735 12.362 11.800 1.00 76.38 96 ALA A CA 1
ATOM 803 C C . ALA A 1 96 ? -6.062 12.794 12.453 1.00 76.38 96 ALA A C 1
ATOM 805 O O . ALA A 1 96 ? -6.066 13.239 13.600 1.00 76.38 96 ALA A O 1
ATOM 806 N N . LYS A 1 97 ? -7.196 12.587 11.766 1.00 76.69 97 LYS A N 1
ATOM 807 C CA . LYS A 1 97 ? -8.534 12.818 12.337 1.00 76.69 97 LYS A CA 1
ATOM 808 C C . LYS A 1 97 ? -8.833 11.908 13.531 1.00 76.69 97 LYS A C 1
ATOM 810 O O . LYS A 1 97 ? -9.242 12.407 14.570 1.00 76.69 97 LYS A O 1
ATOM 815 N N . GLN A 1 98 ? -8.601 10.599 13.407 1.00 69.12 98 GLN A N 1
ATOM 816 C CA . GLN A 1 98 ? -8.850 9.648 14.500 1.00 69.12 98 GLN A CA 1
ATOM 817 C C . GLN A 1 98 ? -7.991 9.942 15.733 1.00 69.12 98 GLN A C 1
ATOM 819 O O . GLN A 1 98 ? -8.457 9.803 16.862 1.00 69.12 98 GLN A O 1
ATOM 824 N N . GLN A 1 99 ? -6.747 10.371 15.527 1.00 64.69 99 GLN A N 1
ATOM 825 C CA . GLN A 1 99 ? -5.831 10.702 16.609 1.00 64.69 99 GLN A CA 1
ATOM 826 C C . GLN A 1 99 ? -6.248 11.997 17.321 1.00 64.69 99 GLN A C 1
ATOM 828 O O . GLN A 1 99 ? -6.233 12.021 18.546 1.00 64.69 99 GLN A O 1
ATOM 833 N N . ALA A 1 100 ? -6.713 13.011 16.578 1.00 67.19 100 ALA A N 1
ATOM 834 C CA . ALA A 1 100 ? -7.253 14.251 17.142 1.00 67.19 100 ALA A CA 1
ATOM 835 C C . ALA A 1 100 ? -8.533 14.020 17.967 1.00 67.19 100 ALA A C 1
ATOM 837 O O . ALA A 1 100 ? -8.674 14.572 19.057 1.00 67.19 100 ALA A O 1
ATOM 838 N N . GLU A 1 101 ? -9.436 13.166 17.477 1.00 66.50 101 GLU A N 1
ATOM 839 C CA . GLU A 1 101 ? -10.693 12.819 18.157 1.00 66.50 101 GLU A CA 1
ATOM 840 C C . GLU A 1 101 ? -10.444 11.989 19.430 1.00 66.50 101 GLU A C 1
ATOM 842 O O . GLU A 1 101 ? -11.115 12.179 20.439 1.00 66.50 101 GLU A O 1
ATOM 847 N N . SER A 1 102 ? -9.410 11.139 19.423 1.00 59.78 102 SER A N 1
ATOM 848 C CA . SER A 1 102 ? -8.993 10.364 20.602 1.00 59.78 102 SER A CA 1
ATOM 849 C C . SER A 1 102 ? -8.337 11.237 21.679 1.00 59.78 102 SER A C 1
ATOM 851 O O . SER A 1 102 ? -8.500 10.966 22.864 1.00 59.78 102 SER A O 1
ATOM 853 N N . THR A 1 103 ? -7.603 12.288 21.292 1.00 59.69 103 THR A N 1
ATOM 854 C CA . THR A 1 103 ? -6.978 13.230 22.240 1.00 59.69 103 THR A CA 1
ATOM 855 C C . THR A 1 103 ? -7.934 14.285 22.791 1.00 59.69 103 THR A C 1
ATOM 857 O O . THR A 1 103 ? -7.655 14.840 23.843 1.00 59.69 103 THR A O 1
ATOM 860 N N . ALA A 1 104 ? -9.049 14.572 22.111 1.00 58.56 104 ALA A N 1
ATOM 861 C CA . ALA A 1 104 ? -10.040 15.553 22.567 1.00 58.56 104 ALA A CA 1
ATOM 862 C C . ALA A 1 104 ? -11.024 14.996 23.617 1.00 58.56 104 ALA A C 1
ATOM 864 O O . ALA A 1 104 ? -11.812 15.753 24.175 1.00 58.56 104 ALA A O 1
ATOM 865 N N . ALA A 1 105 ? -10.995 13.684 23.871 1.00 54.12 105 ALA A N 1
ATOM 866 C CA . ALA A 1 105 ? -11.856 13.005 24.840 1.00 54.12 105 ALA A CA 1
ATOM 867 C C . ALA A 1 105 ? -11.173 12.749 26.203 1.00 54.12 105 ALA A C 1
ATOM 869 O O . ALA A 1 105 ? -11.649 11.917 26.973 1.00 54.12 105 ALA A O 1
ATOM 870 N N . THR A 1 106 ? -10.052 13.420 26.494 1.00 46.03 106 THR A N 1
ATOM 871 C CA . THR A 1 106 ? -9.373 13.415 27.806 1.00 46.03 106 THR A CA 1
ATOM 872 C C . THR A 1 106 ? -9.350 14.825 28.368 1.00 46.03 106 THR A C 1
ATOM 874 O O . THR A 1 106 ? -9.665 14.970 29.568 1.00 46.03 106 THR A O 1
#

InterPro domains:
  IPR001005 SANT/Myb domain [PS50090] (6-61)
  IPR009057 Homedomain-like superfamily [SSF46689] (8-97)
  IPR017930 Myb domain [PS51294] (6-65)
  IPR031105 Telomere repeat-binding protein, plant [PTHR21717] (4-101)

Organism: Selaginella moellendorffii (NCBI:txid88036)

Solvent-accessible surface area (backbone atoms only — not comparable to full-atom values): 6456 Å² total; per-residue (Å²): 136,88,85,78,91,74,85,82,80,97,65,81,77,77,52,70,68,59,50,50,36,49,48,54,29,37,62,75,68,33,87,84,42,37,64,60,32,33,58,70,57,37,62,86,42,80,87,62,49,41,65,55,52,52,51,49,50,53,48,44,42,48,52,52,75,44,64,76,91,74,63,83,64,79,88,73,58,64,70,58,30,52,49,40,46,51,42,50,50,53,41,52,54,50,48,54,51,54,52,51,58,62,62,72,75,114